Protein AF-A0A840VDU9-F1 (afdb_monomer_lite)

Radius of gyration: 16.5 Å; chains: 1; bounding box: 48×46×43 Å

Organism: NCBI:txid595692

InterPro domains:
  IPR026881 WYL domain [PF13280] (23-91)

Structure (mmCIF, N/CA/C/O backbone):
data_AF-A0A840VDU9-F1
#
_entry.id   AF-A0A840VDU9-F1
#
loop_
_atom_site.group_PDB
_atom_site.id
_atom_site.type_symbol
_atom_site.label_atom_id
_atom_site.label_alt_id
_atom_site.label_comp_id
_atom_site.label_asym_id
_atom_site.label_entity_id
_atom_site.label_seq_id
_atom_site.pdbx_PDB_ins_code
_atom_site.Cartn_x
_atom_site.Cartn_y
_atom_site.Cartn_z
_atom_site.occupancy
_atom_site.B_iso_or_equiv
_atom_site.auth_seq_id
_atom_site.auth_comp_id
_atom_site.auth_asym_id
_atom_site.auth_atom_id
_atom_site.pdbx_PDB_model_num
ATOM 1 N N . MET A 1 1 ? 26.968 -34.624 -11.683 1.00 42.50 1 MET A N 1
ATOM 2 C CA . MET A 1 1 ? 26.858 -33.153 -11.774 1.00 42.50 1 MET A CA 1
ATOM 3 C C . MET A 1 1 ? 25.886 -32.702 -10.688 1.00 42.50 1 MET A C 1
ATOM 5 O O . MET A 1 1 ? 24.718 -33.051 -10.822 1.00 42.50 1 MET A O 1
ATOM 9 N N . PRO A 1 2 ? 26.305 -32.064 -9.579 1.00 49.97 2 PRO A N 1
ATOM 10 C CA . PRO A 1 2 ? 25.343 -31.579 -8.597 1.00 49.97 2 PRO A CA 1
ATOM 11 C C . PRO A 1 2 ? 24.704 -30.285 -9.114 1.00 49.97 2 PRO A C 1
ATOM 13 O O . PRO A 1 2 ? 25.400 -29.353 -9.511 1.00 49.97 2 PRO A O 1
ATOM 16 N N . ILE A 1 3 ? 23.374 -30.246 -9.132 1.00 47.47 3 ILE A N 1
ATOM 17 C CA . ILE A 1 3 ? 22.593 -29.042 -9.420 1.00 47.47 3 ILE A CA 1
ATOM 18 C C . ILE A 1 3 ? 22.706 -28.153 -8.180 1.00 47.47 3 ILE A C 1
ATOM 20 O O . ILE A 1 3 ? 22.119 -28.454 -7.141 1.00 47.47 3 ILE A O 1
ATOM 24 N N . GLN A 1 4 ? 23.498 -27.085 -8.265 1.00 46.03 4 GLN A N 1
ATOM 25 C CA . GLN A 1 4 ? 23.501 -26.032 -7.253 1.00 46.03 4 GLN A CA 1
ATOM 26 C C . GLN A 1 4 ? 22.177 -25.272 -7.355 1.00 46.03 4 GLN A C 1
ATOM 28 O O . GLN A 1 4 ? 22.012 -24.373 -8.174 1.00 46.03 4 GLN A O 1
ATOM 33 N N . SER A 1 5 ? 21.205 -25.672 -6.539 1.00 50.97 5 SER 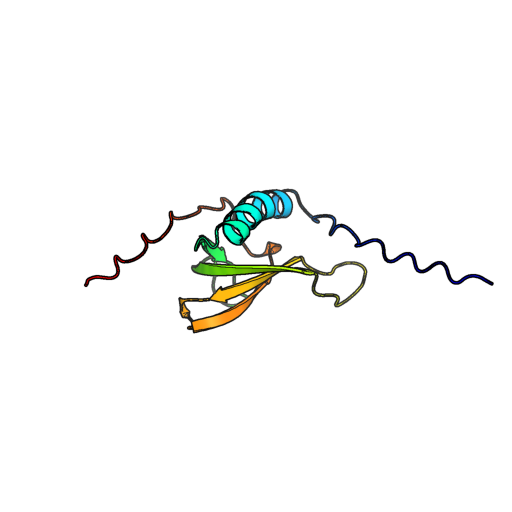A N 1
ATOM 34 C CA . SER A 1 5 ? 19.985 -24.902 -6.322 1.00 50.97 5 SER A CA 1
ATOM 35 C C . SER A 1 5 ? 20.310 -23.737 -5.391 1.00 50.97 5 SER A C 1
ATOM 37 O O . SER A 1 5 ? 20.152 -23.842 -4.176 1.00 50.97 5 SER A O 1
ATOM 39 N N . ILE A 1 6 ? 20.786 -22.633 -5.961 1.00 49.22 6 ILE A N 1
ATOM 40 C CA . ILE A 1 6 ? 20.925 -21.361 -5.250 1.00 49.22 6 ILE A CA 1
ATOM 41 C C . ILE A 1 6 ? 19.584 -20.635 -5.385 1.00 49.22 6 ILE A C 1
ATOM 43 O O . ILE A 1 6 ? 19.382 -19.820 -6.278 1.00 49.22 6 ILE A O 1
ATOM 47 N N . TRP A 1 7 ? 18.624 -20.981 -4.527 1.00 46.69 7 TRP A N 1
ATOM 48 C CA . TRP A 1 7 ? 17.526 -20.066 -4.217 1.00 46.69 7 TRP A CA 1
ATOM 49 C C . TRP A 1 7 ? 18.029 -19.144 -3.109 1.00 46.69 7 TRP A C 1
ATOM 51 O O . TRP A 1 7 ? 17.758 -19.355 -1.929 1.00 46.69 7 TRP A O 1
ATOM 61 N N . GLU A 1 8 ? 18.819 -18.143 -3.486 1.00 42.28 8 GLU A N 1
ATOM 62 C CA . GLU A 1 8 ? 18.961 -16.968 -2.637 1.00 42.28 8 GLU A CA 1
ATOM 63 C C . GLU A 1 8 ? 17.659 -16.172 -2.777 1.00 42.28 8 GLU A C 1
ATOM 65 O O . GLU A 1 8 ? 17.253 -15.870 -3.903 1.00 42.28 8 GLU A O 1
ATOM 70 N N . PRO A 1 9 ? 16.944 -15.861 -1.680 1.00 43.47 9 PRO A N 1
ATOM 71 C CA . PRO A 1 9 ? 15.864 -14.897 -1.754 1.00 43.47 9 PRO A CA 1
ATOM 72 C C . PRO A 1 9 ? 16.515 -13.580 -2.161 1.00 43.47 9 PRO A C 1
ATOM 74 O O . PRO A 1 9 ? 17.195 -12.950 -1.354 1.00 43.47 9 PRO A O 1
ATOM 77 N N . GLU A 1 10 ? 16.364 -13.213 -3.431 1.00 49.53 10 GLU A N 1
ATOM 78 C CA . GLU A 1 10 ? 16.841 -11.951 -3.971 1.00 49.53 10 GLU A CA 1
ATOM 79 C C . GLU A 1 10 ? 16.216 -10.852 -3.107 1.00 49.53 10 GLU A C 1
ATOM 81 O O . GLU A 1 10 ? 15.017 -10.564 -3.195 1.00 49.53 10 GLU A O 1
ATOM 86 N N . VAL A 1 11 ? 17.002 -10.330 -2.158 1.00 49.72 11 VAL A N 1
ATOM 87 C CA . VAL A 1 11 ? 16.559 -9.287 -1.240 1.00 49.72 11 VAL A CA 1
ATOM 88 C C . VAL A 1 11 ? 16.233 -8.122 -2.140 1.00 49.72 11 VAL A C 1
ATOM 90 O O . VAL A 1 11 ? 17.126 -7.504 -2.706 1.00 49.72 11 VAL A O 1
ATOM 93 N N . ALA A 1 12 ? 14.936 -7.913 -2.336 1.00 51.66 12 ALA A N 1
ATOM 94 C CA . ALA A 1 12 ? 14.359 -6.962 -3.254 1.00 51.66 12 ALA A CA 1
ATOM 95 C C . ALA A 1 12 ? 15.068 -5.609 -3.114 1.00 51.66 12 ALA A C 1
ATOM 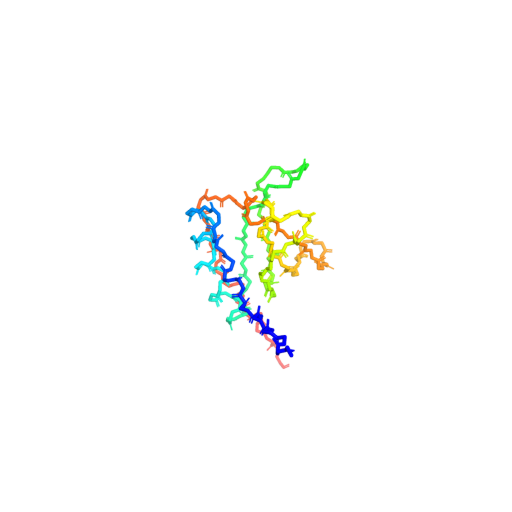97 O O . ALA A 1 12 ? 14.6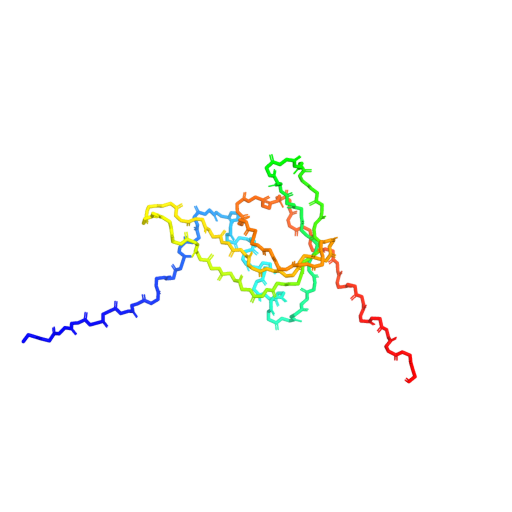23 -4.802 -2.308 1.00 51.66 12 ALA A O 1
ATOM 98 N N . ASN A 1 13 ? 16.097 -5.338 -3.925 1.00 53.97 13 ASN A N 1
ATOM 99 C CA . ASN A 1 13 ? 16.906 -4.128 -3.822 1.00 53.97 13 ASN A CA 1
ATOM 100 C C . ASN A 1 13 ? 15.999 -2.914 -4.087 1.00 53.97 13 ASN A C 1
ATOM 102 O O . ASN A 1 13 ? 15.512 -2.766 -5.216 1.00 53.97 13 ASN A O 1
ATOM 106 N N . PRO A 1 14 ? 15.614 -2.135 -3.063 1.00 56.12 14 PRO A N 1
ATOM 107 C CA . PRO A 1 14 ? 14.635 -1.070 -3.236 1.00 56.12 14 PRO A CA 1
ATOM 108 C C . PRO A 1 14 ? 15.200 -0.060 -4.237 1.00 56.12 14 PRO A C 1
ATOM 110 O O . PRO A 1 14 ? 16.321 0.420 -4.087 1.00 56.12 14 PRO A O 1
ATOM 113 N N . ALA A 1 15 ? 14.450 0.203 -5.305 1.00 64.56 15 ALA A N 1
ATOM 114 C CA . ALA A 1 15 ? 14.960 0.874 -6.496 1.00 64.56 15 ALA A CA 1
ATOM 115 C C . ALA A 1 15 ? 15.144 2.388 -6.289 1.00 64.56 15 ALA A C 1
ATOM 117 O O . ALA A 1 15 ? 15.785 3.043 -7.108 1.00 64.56 15 ALA A O 1
ATO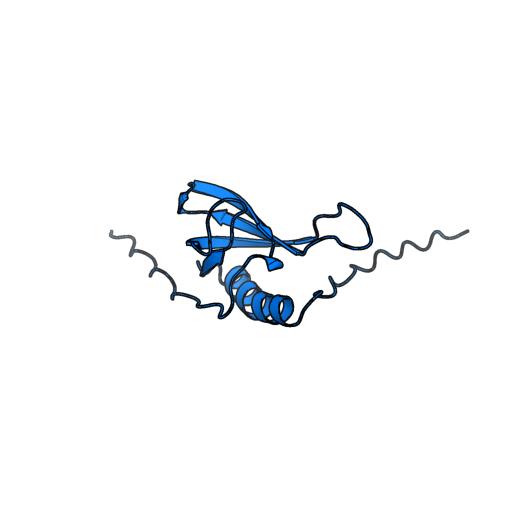M 118 N N . SER A 1 16 ? 14.609 2.961 -5.201 1.00 73.38 16 SER A N 1
ATOM 119 C CA . SER A 1 16 ? 14.804 4.374 -4.858 1.00 73.38 16 SER A CA 1
ATOM 120 C C . SER A 1 16 ? 14.812 4.647 -3.341 1.00 73.38 16 SER A C 1
ATOM 122 O O . SER A 1 16 ? 14.177 3.915 -2.576 1.00 73.38 16 SER A O 1
ATOM 124 N N . PRO A 1 17 ? 15.455 5.740 -2.875 1.00 77.31 17 PRO A N 1
ATOM 125 C CA . PRO A 1 17 ? 15.403 6.175 -1.472 1.00 77.31 17 PRO A CA 1
ATOM 126 C C . PRO A 1 17 ? 13.978 6.372 -0.933 1.00 77.31 17 PRO A C 1
ATOM 128 O O . PRO A 1 17 ? 13.705 6.105 0.236 1.00 77.31 17 PRO A O 1
ATOM 131 N N . THR A 1 18 ? 13.050 6.797 -1.792 1.00 75.44 18 THR A N 1
ATOM 132 C CA . THR A 1 18 ? 11.632 6.971 -1.455 1.00 75.44 18 THR A CA 1
ATOM 133 C C . THR A 1 18 ? 10.946 5.634 -1.174 1.00 75.44 18 THR A C 1
ATOM 135 O O . THR A 1 18 ? 10.170 5.531 -0.224 1.00 75.44 18 THR A O 1
ATOM 138 N N . GLU A 1 19 ? 11.269 4.588 -1.941 1.00 78.12 19 GLU A N 1
ATOM 139 C CA . GLU A 1 19 ? 10.780 3.229 -1.675 1.00 78.12 19 GLU A CA 1
ATOM 140 C C . GLU A 1 19 ? 11.327 2.681 -0.352 1.00 78.12 19 GLU A C 1
ATOM 142 O O . GLU A 1 19 ? 10.570 2.088 0.415 1.00 78.12 19 GLU A O 1
ATOM 147 N N . ILE A 1 20 ? 12.608 2.927 -0.048 1.00 80.88 20 ILE A N 1
ATOM 148 C CA . ILE A 1 20 ? 13.226 2.536 1.232 1.00 80.88 20 ILE A CA 1
ATOM 149 C C . ILE A 1 20 ? 12.476 3.166 2.406 1.00 80.88 20 ILE A C 1
ATOM 151 O O . ILE A 1 20 ? 12.082 2.472 3.342 1.00 80.88 20 ILE A O 1
ATOM 155 N N . GLN A 1 21 ? 12.252 4.479 2.354 1.00 81.06 21 GLN A N 1
ATOM 156 C CA . GLN A 1 21 ? 11.527 5.195 3.405 1.00 81.06 21 GLN A CA 1
ATOM 157 C C . GLN A 1 21 ? 10.103 4.660 3.572 1.00 81.06 21 GLN A C 1
ATOM 159 O O . GLN A 1 21 ? 9.663 4.427 4.696 1.00 81.06 21 GLN A O 1
ATOM 164 N N . LEU A 1 22 ? 9.397 4.404 2.469 1.00 82.56 22 LEU A N 1
ATOM 165 C CA . LEU A 1 22 ? 8.059 3.826 2.528 1.00 82.56 22 LEU A CA 1
ATOM 166 C C . LEU A 1 22 ? 8.071 2.439 3.183 1.00 82.56 22 LEU A C 1
ATOM 168 O O . LEU A 1 22 ? 7.225 2.161 4.029 1.00 82.56 22 LEU A O 1
ATOM 172 N N . LEU A 1 23 ? 9.046 1.586 2.862 1.00 84.38 23 LEU A N 1
ATOM 173 C CA . LEU A 1 23 ? 9.203 0.280 3.507 1.00 84.38 23 LEU A CA 1
ATOM 174 C C . LEU A 1 23 ? 9.411 0.395 5.020 1.00 84.38 23 LEU A C 1
ATOM 176 O O . LEU A 1 23 ? 8.798 -0.371 5.766 1.00 84.38 23 LEU A O 1
ATOM 180 N N . TYR A 1 24 ? 10.192 1.374 5.486 1.00 83.44 24 TYR A N 1
ATOM 181 C CA . TYR A 1 24 ? 10.352 1.641 6.920 1.00 83.44 24 TYR A CA 1
ATOM 182 C C . TYR A 1 24 ? 9.035 2.017 7.613 1.00 83.44 24 TYR A C 1
ATOM 184 O O . TYR A 1 24 ? 8.854 1.674 8.779 1.00 83.44 24 TYR A O 1
ATOM 192 N N . HIS A 1 25 ? 8.096 2.658 6.913 1.00 79.69 25 HIS A N 1
ATOM 193 C CA . HIS A 1 25 ? 6.755 2.921 7.446 1.00 79.69 25 HIS A CA 1
ATOM 194 C C . HIS A 1 25 ? 5.830 1.697 7.355 1.00 79.69 25 HIS A C 1
ATOM 196 O O . HIS A 1 25 ? 5.044 1.444 8.269 1.00 79.69 25 HIS A O 1
ATOM 202 N N . LEU A 1 26 ? 5.921 0.923 6.270 1.00 82.44 26 LEU A N 1
ATOM 203 C CA . LEU A 1 26 ? 5.030 -0.206 6.004 1.00 82.44 26 LEU A CA 1
ATOM 204 C C . LEU A 1 26 ? 5.338 -1.433 6.865 1.00 82.44 26 LEU A C 1
ATOM 206 O O . LEU A 1 26 ? 4.411 -2.062 7.369 1.00 82.44 26 LEU A O 1
ATOM 210 N N . LEU A 1 27 ? 6.610 -1.802 7.038 1.00 82.00 27 LEU A N 1
ATOM 211 C CA . LEU A 1 27 ? 6.981 -3.053 7.712 1.00 82.00 27 LEU A CA 1
ATOM 212 C C . LEU A 1 27 ? 6.524 -3.108 9.184 1.00 82.00 27 LEU A C 1
ATOM 214 O O . LEU A 1 27 ? 5.933 -4.123 9.570 1.00 82.00 27 LEU A O 1
ATOM 218 N N . PRO A 1 28 ? 6.702 -2.053 10.007 1.00 81.12 28 PRO A N 1
ATOM 219 C CA . PRO A 1 28 ? 6.156 -2.031 11.362 1.00 81.12 28 PRO A CA 1
ATOM 220 C C . PRO A 1 28 ? 4.626 -2.071 11.366 1.00 81.12 28 PRO A C 1
ATOM 222 O O . PRO A 1 28 ? 4.042 -2.808 12.156 1.00 81.12 28 PRO A O 1
ATOM 225 N N . ALA A 1 29 ? 3.979 -1.342 10.451 1.00 77.12 29 ALA A N 1
ATOM 226 C CA . ALA A 1 29 ? 2.523 -1.304 10.352 1.00 77.12 29 ALA A CA 1
ATOM 227 C C . ALA A 1 29 ? 1.924 -2.664 9.972 1.00 77.12 29 ALA A C 1
ATOM 229 O O . ALA A 1 29 ? 0.918 -3.066 10.548 1.00 77.12 29 ALA A O 1
ATOM 230 N N . ILE A 1 30 ? 2.568 -3.403 9.063 1.00 77.75 30 ILE A N 1
ATOM 231 C CA . ILE A 1 30 ? 2.201 -4.785 8.722 1.00 77.75 30 ILE A CA 1
ATOM 232 C C . ILE A 1 30 ? 2.349 -5.679 9.955 1.00 77.75 30 ILE A C 1
ATOM 234 O O . ILE A 1 30 ? 1.416 -6.397 10.310 1.00 77.75 30 ILE A O 1
ATOM 238 N N . ARG A 1 31 ? 3.497 -5.606 10.643 1.00 77.81 31 ARG A N 1
ATOM 239 C CA . ARG A 1 31 ? 3.769 -6.415 11.841 1.00 77.81 31 ARG A CA 1
ATOM 240 C C . ARG A 1 31 ? 2.757 -6.157 12.961 1.00 77.81 31 ARG A C 1
ATOM 242 O O . ARG A 1 31 ? 2.398 -7.085 13.676 1.00 77.81 31 ARG A O 1
ATOM 249 N N . GLN A 1 32 ? 2.329 -4.910 13.122 1.00 79.38 32 GLN A N 1
ATOM 250 C CA . GLN A 1 32 ? 1.393 -4.479 14.162 1.00 79.38 32 GLN A CA 1
ATOM 251 C C . GLN A 1 32 ? -0.073 -4.495 13.698 1.00 79.38 32 GLN A C 1
ATOM 253 O O . GLN A 1 32 ? -0.948 -4.122 14.471 1.00 79.38 32 GLN A O 1
ATOM 258 N N . GLN A 1 33 ? -0.347 -4.911 12.454 1.00 75.06 33 GLN A N 1
ATOM 259 C CA . GLN A 1 33 ? -1.678 -4.887 11.832 1.00 75.06 33 GLN A CA 1
ATOM 260 C C . GLN A 1 33 ? -2.373 -3.514 11.907 1.00 75.06 33 GLN A C 1
ATOM 262 O O . GLN A 1 33 ? -3.592 -3.414 12.039 1.00 75.06 33 GLN A O 1
ATOM 267 N N . ILE A 1 34 ? -1.595 -2.437 11.795 1.00 77.69 34 ILE A N 1
ATOM 268 C CA . ILE A 1 34 ? -2.095 -1.064 11.855 1.00 77.69 34 ILE A CA 1
ATOM 269 C C . ILE A 1 34 ? -2.652 -0.648 10.492 1.00 77.69 34 ILE A C 1
ATOM 271 O O . ILE A 1 34 ? -2.065 -0.894 9.431 1.00 77.69 34 ILE A O 1
ATOM 275 N N . HIS A 1 35 ? -3.795 0.032 10.525 1.00 79.50 35 HIS A N 1
ATOM 276 C CA . HIS A 1 35 ? -4.352 0.700 9.356 1.00 79.50 35 HIS A CA 1
ATOM 277 C C . HIS A 1 35 ? -3.526 1.948 9.046 1.00 79.50 35 HIS A C 1
ATOM 279 O O . HIS A 1 35 ? -3.352 2.795 9.918 1.00 79.50 35 HIS A O 1
ATOM 285 N N . LEU A 1 36 ? -3.052 2.088 7.807 1.00 78.38 36 LEU A N 1
ATOM 286 C CA . LEU A 1 36 ? -2.431 3.339 7.362 1.00 78.38 36 LEU A CA 1
ATOM 287 C C . LEU A 1 36 ? -3.336 4.011 6.348 1.00 78.38 36 LEU A C 1
ATOM 289 O O . LEU A 1 36 ? -3.913 3.356 5.480 1.00 78.38 36 LEU A O 1
ATOM 293 N N . THR A 1 37 ? -3.401 5.331 6.429 1.00 83.56 37 THR A N 1
ATOM 294 C CA . THR A 1 37 ? -3.966 6.146 5.363 1.00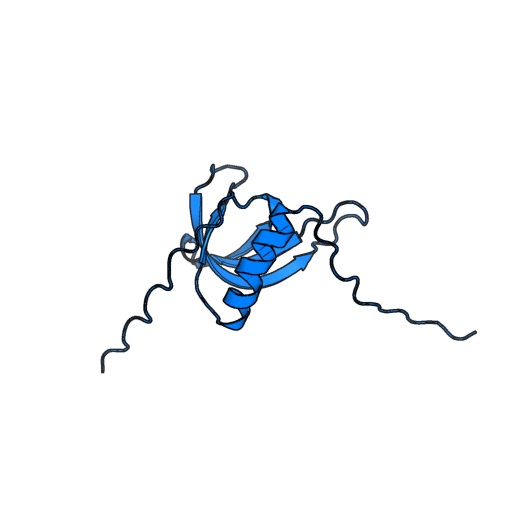 83.56 37 THR A CA 1
ATOM 295 C C . THR A 1 37 ? -2.818 6.761 4.582 1.00 83.56 37 THR A C 1
ATOM 297 O O . THR A 1 37 ? -2.082 7.583 5.111 1.00 83.56 37 THR A O 1
ATOM 300 N N . LEU A 1 38 ? -2.648 6.341 3.330 1.00 84.06 38 LEU A N 1
ATOM 301 C CA . LEU A 1 38 ? -1.563 6.787 2.457 1.00 84.06 38 LEU A CA 1
ATOM 302 C C . LEU A 1 38 ? -2.140 7.457 1.212 1.00 84.06 38 LEU A C 1
ATOM 304 O O . LEU A 1 38 ? -3.131 6.989 0.653 1.00 84.06 38 LEU A O 1
ATOM 308 N N . ARG A 1 39 ? -1.517 8.541 0.745 1.00 86.44 39 ARG A N 1
ATOM 309 C CA . ARG A 1 39 ? -1.911 9.191 -0.513 1.00 86.44 39 ARG A CA 1
ATOM 310 C C . ARG A 1 39 ? -1.355 8.419 -1.698 1.00 86.44 39 ARG A C 1
ATOM 312 O O . ARG A 1 39 ? -0.152 8.179 -1.763 1.00 86.44 39 ARG A O 1
ATOM 319 N N . TYR A 1 40 ? -2.229 8.029 -2.622 1.00 87.38 40 TYR A N 1
ATOM 320 C CA . TYR A 1 40 ? -1.860 7.202 -3.768 1.00 87.38 40 TYR A CA 1
ATOM 321 C C . TYR A 1 40 ? -2.332 7.822 -5.080 1.00 87.38 40 TYR A C 1
ATOM 323 O O . TYR A 1 40 ? -3.521 8.100 -5.261 1.00 87.38 40 TYR A O 1
ATOM 331 N N . HIS A 1 41 ? -1.410 7.960 -6.030 1.00 85.12 41 HIS A N 1
ATOM 332 C CA . HIS A 1 41 ? -1.698 8.429 -7.381 1.00 85.12 41 HIS A CA 1
ATOM 333 C C . HIS A 1 41 ? -2.188 7.267 -8.258 1.00 85.12 41 HIS A C 1
ATOM 335 O O . HIS A 1 41 ? -1.423 6.416 -8.722 1.00 85.12 41 HIS A O 1
ATOM 341 N N . GLY A 1 42 ? -3.504 7.211 -8.474 1.00 78.62 42 GLY A N 1
ATOM 342 C CA . GLY A 1 42 ? -4.110 6.291 -9.432 1.00 78.62 42 GLY A CA 1
ATOM 343 C C . GLY A 1 42 ? -3.838 6.719 -10.874 1.00 78.62 42 GLY A C 1
ATOM 344 O O . GLY A 1 42 ? -3.467 7.855 -11.135 1.00 78.62 42 GLY A O 1
ATOM 345 N N . GLY A 1 43 ? -4.080 5.817 -11.833 1.00 71.69 43 GLY A N 1
ATOM 346 C CA . GLY A 1 43 ? -4.012 6.173 -13.259 1.00 71.69 43 GLY A CA 1
ATOM 347 C C . GLY A 1 43 ? -5.065 7.205 -13.688 1.00 71.69 43 GLY A C 1
ATOM 348 O O . GLY A 1 43 ? -4.916 7.818 -14.733 1.00 71.69 43 GLY A O 1
ATOM 349 N N . SER A 1 44 ? -6.110 7.396 -12.878 1.00 65.69 44 SER A N 1
ATOM 350 C CA . SER A 1 44 ? -7.251 8.268 -13.168 1.00 65.69 44 SER A CA 1
ATOM 351 C C . SER A 1 44 ? -7.641 9.203 -12.016 1.00 65.69 44 SER A C 1
ATOM 353 O O . SER A 1 44 ? -8.549 10.005 -12.192 1.00 65.69 44 SER A O 1
ATOM 355 N N . THR A 1 45 ? -6.996 9.112 -10.843 1.00 60.16 45 THR A N 1
ATOM 356 C CA . THR A 1 45 ? -7.252 10.024 -9.713 1.00 60.16 45 THR A CA 1
ATOM 357 C C . THR A 1 45 ? -5.944 10.491 -9.061 1.00 60.16 45 THR A C 1
ATOM 359 O O . THR A 1 45 ? -5.122 9.654 -8.664 1.00 60.16 45 THR A O 1
ATOM 362 N N . PRO A 1 46 ? -5.707 11.813 -8.955 1.00 67.56 46 PRO A N 1
ATOM 363 C CA . PRO A 1 46 ? -4.488 12.341 -8.360 1.00 67.56 46 PRO A CA 1
ATOM 364 C C . PRO A 1 46 ? -4.540 12.285 -6.826 1.00 67.56 46 PRO A C 1
ATOM 366 O O . PRO A 1 46 ? -5.398 12.900 -6.205 1.00 67.56 46 PRO A O 1
ATOM 369 N N . GLY A 1 47 ? -3.578 11.584 -6.216 1.00 69.75 47 GLY A N 1
ATOM 370 C CA . GLY A 1 47 ? -3.154 11.794 -4.823 1.00 69.75 47 GLY A CA 1
ATOM 371 C C . GLY A 1 47 ? -4.207 11.587 -3.729 1.00 69.75 47 GLY A C 1
ATOM 372 O O . GLY A 1 47 ? -4.056 12.143 -2.641 1.00 69.75 47 GLY A O 1
ATOM 373 N N . GLU A 1 48 ? -5.264 10.817 -3.985 1.00 78.88 48 GLU A N 1
ATOM 374 C CA . GLU A 1 48 ? -6.329 10.599 -3.003 1.00 78.88 48 GLU A CA 1
ATOM 375 C C . GLU A 1 48 ? -5.821 9.783 -1.801 1.00 78.88 48 GLU A C 1
ATOM 377 O O . GLU A 1 48 ? -5.080 8.806 -1.989 1.00 78.88 48 GLU A O 1
ATOM 382 N N . PRO A 1 49 ? -6.213 10.142 -0.562 1.00 83.06 49 PRO A N 1
ATOM 383 C CA . PRO A 1 49 ? -5.914 9.339 0.614 1.00 83.06 49 PRO A CA 1
ATOM 384 C C . PRO A 1 49 ? -6.631 7.988 0.524 1.00 83.06 49 PRO A C 1
ATOM 386 O O . PRO A 1 49 ? -7.822 7.909 0.224 1.00 83.06 49 PRO A O 1
ATOM 389 N N . ARG A 1 50 ? -5.901 6.907 0.797 1.00 85.38 50 ARG A N 1
ATOM 390 C CA . ARG A 1 50 ? -6.413 5.537 0.810 1.00 85.38 50 ARG A CA 1
ATOM 391 C C . ARG A 1 50 ? -6.122 4.909 2.155 1.00 85.38 50 ARG A C 1
ATOM 393 O O . ARG A 1 50 ? -4.961 4.780 2.527 1.00 85.38 50 ARG A O 1
ATOM 400 N N . THR A 1 51 ? -7.173 4.495 2.852 1.00 86.81 51 THR A N 1
ATOM 401 C CA . THR A 1 51 ? -7.054 3.707 4.079 1.00 86.81 51 THR A CA 1
ATOM 402 C C . THR A 1 51 ? -6.872 2.243 3.712 1.00 86.81 51 THR A C 1
ATOM 404 O O . THR A 1 51 ? -7.702 1.657 3.005 1.00 86.81 51 THR A O 1
ATOM 407 N N . LEU A 1 52 ? -5.765 1.670 4.173 1.00 85.56 52 LEU A N 1
ATOM 408 C CA . LEU A 1 52 ? -5.275 0.357 3.787 1.00 85.56 52 LEU A CA 1
ATOM 409 C C . LEU A 1 52 ? -4.958 -0.478 5.032 1.00 85.56 52 LEU A C 1
ATOM 411 O O . LEU A 1 52 ? -4.293 0.000 5.954 1.00 85.56 52 LEU A O 1
ATOM 415 N N . THR A 1 53 ? -5.377 -1.744 5.021 1.00 84.06 53 THR A N 1
ATOM 416 C CA . THR A 1 53 ? -4.834 -2.769 5.928 1.00 84.06 53 THR A CA 1
ATOM 417 C C . THR A 1 53 ? -3.831 -3.600 5.144 1.00 84.06 53 THR A C 1
ATOM 419 O O . THR A 1 53 ? -4.186 -4.299 4.194 1.00 84.06 53 THR A O 1
ATOM 422 N N . HIS A 1 54 ? -2.561 -3.449 5.501 1.00 74.31 54 HIS A N 1
ATOM 423 C CA . HIS A 1 54 ? -1.417 -3.945 4.748 1.00 74.31 54 HIS A CA 1
ATOM 424 C C . HIS A 1 54 ? -1.219 -5.431 5.015 1.00 74.31 54 HIS A C 1
ATOM 426 O O . HIS A 1 54 ? -1.242 -5.853 6.168 1.00 74.31 54 HIS A O 1
ATOM 432 N N . SER A 1 55 ? -1.004 -6.216 3.963 1.00 74.94 55 SER A N 1
ATOM 433 C CA . SER A 1 55 ? -0.822 -7.663 4.100 1.00 74.94 55 SER A CA 1
ATOM 434 C C . SER A 1 55 ? 0.592 -8.085 3.734 1.00 74.94 55 SER A C 1
ATOM 436 O O . SER A 1 55 ? 1.254 -8.766 4.509 1.00 74.94 55 SER A O 1
ATOM 438 N N . MET A 1 56 ? 1.071 -7.682 2.557 1.00 83.56 56 MET A N 1
ATOM 439 C CA . MET A 1 56 ? 2.347 -8.163 2.032 1.00 83.56 56 MET A CA 1
ATOM 440 C C . MET A 1 56 ? 2.943 -7.177 1.035 1.00 83.56 56 MET A C 1
ATOM 442 O O . MET A 1 56 ? 2.220 -6.596 0.225 1.00 83.56 56 MET A O 1
ATOM 446 N N . VAL A 1 57 ? 4.268 -7.038 1.055 1.00 86.31 57 VAL A N 1
ATOM 447 C CA . VAL A 1 57 ? 5.031 -6.351 0.009 1.00 86.31 57 VAL A CA 1
ATOM 448 C C . VAL A 1 57 ? 5.735 -7.398 -0.852 1.00 86.31 57 VAL A C 1
ATOM 450 O O . VAL A 1 57 ? 6.348 -8.319 -0.321 1.00 86.31 57 VAL A O 1
ATOM 453 N N . PHE A 1 58 ? 5.630 -7.281 -2.174 1.00 84.62 58 PHE A N 1
ATOM 454 C CA . PHE A 1 58 ? 6.172 -8.243 -3.136 1.00 84.62 58 PHE A CA 1
ATOM 455 C C . PHE A 1 58 ? 6.561 -7.543 -4.442 1.00 84.62 58 PHE A C 1
ATOM 457 O O . PHE A 1 58 ? 6.056 -6.463 -4.745 1.00 84.62 58 PHE A O 1
ATOM 464 N N . ARG A 1 59 ? 7.431 -8.147 -5.257 1.00 83.62 59 ARG A N 1
ATOM 465 C CA . ARG A 1 59 ? 7.669 -7.679 -6.633 1.00 83.62 59 ARG A CA 1
ATOM 466 C C . ARG A 1 59 ? 6.759 -8.409 -7.599 1.00 83.62 59 ARG A C 1
ATOM 468 O O . ARG A 1 59 ? 6.660 -9.634 -7.561 1.00 83.62 59 ARG A O 1
ATOM 475 N N . LYS A 1 60 ? 6.125 -7.662 -8.501 1.00 80.19 60 LYS A N 1
ATOM 476 C CA . LYS A 1 60 ? 5.414 -8.265 -9.628 1.00 80.19 60 LYS A CA 1
ATOM 477 C C . LYS A 1 60 ? 6.430 -8.572 -10.726 1.00 80.19 60 LYS A C 1
ATOM 479 O O . LYS A 1 60 ? 6.816 -7.659 -11.446 1.00 80.19 60 LYS A O 1
ATOM 484 N N . LEU A 1 61 ? 6.847 -9.833 -10.836 1.00 73.38 61 LEU A N 1
ATOM 485 C CA . LEU A 1 61 ? 7.719 -10.310 -11.911 1.00 73.38 61 LEU A CA 1
ATOM 486 C C . LEU A 1 61 ? 6.974 -10.182 -13.245 1.00 73.38 61 LEU A C 1
ATOM 488 O O . LEU A 1 61 ? 6.019 -10.912 -13.500 1.00 73.38 61 LEU A O 1
ATOM 492 N N . HIS A 1 62 ? 7.358 -9.201 -14.056 1.00 62.75 62 HIS A N 1
ATOM 493 C CA . HIS A 1 62 ? 6.814 -9.018 -15.407 1.00 62.75 62 HIS A CA 1
ATOM 494 C C . HIS A 1 62 ? 7.928 -8.968 -16.458 1.00 62.75 62 HIS A C 1
ATOM 496 O O . HIS A 1 62 ? 7.710 -9.400 -17.583 1.00 62.75 62 HIS A O 1
ATOM 502 N N . ASP A 1 63 ? 9.107 -8.469 -16.072 1.00 54.03 63 ASP A N 1
ATOM 503 C CA . ASP A 1 63 ? 10.348 -8.503 -16.844 1.00 54.03 63 ASP A CA 1
ATOM 504 C C . ASP A 1 63 ? 11.530 -8.289 -15.875 1.00 54.03 63 ASP A C 1
ATOM 506 O O . ASP A 1 63 ? 11.408 -7.495 -14.928 1.00 54.03 63 ASP A O 1
ATOM 510 N N . GLN A 1 64 ? 12.642 -9.014 -16.046 1.00 55.69 64 GLN A N 1
ATOM 511 C CA . GLN A 1 64 ? 13.723 -9.105 -15.040 1.00 55.69 64 GLN A CA 1
ATOM 512 C C . GLN A 1 64 ? 14.406 -7.758 -14.732 1.00 55.69 64 GLN A C 1
ATOM 514 O O . GLN A 1 64 ? 14.986 -7.599 -13.664 1.00 55.69 64 GLN A O 1
ATOM 519 N N . ALA A 1 65 ? 14.287 -6.760 -15.612 1.00 57.88 65 ALA A N 1
ATOM 520 C CA . ALA A 1 65 ? 14.979 -5.482 -15.454 1.00 57.88 65 ALA A CA 1
ATOM 521 C C . ALA A 1 65 ? 14.208 -4.419 -14.639 1.00 57.88 65 ALA A C 1
ATOM 523 O O . ALA A 1 65 ? 14.835 -3.570 -14.009 1.00 57.88 65 ALA A O 1
ATOM 524 N N . HIS A 1 66 ? 12.865 -4.434 -14.620 1.00 63.06 66 HIS A N 1
ATOM 525 C CA . HIS A 1 66 ? 12.069 -3.298 -14.104 1.00 63.06 66 HIS A CA 1
ATOM 526 C C . HIS A 1 66 ? 10.763 -3.702 -13.400 1.00 63.06 66 HIS A C 1
ATOM 528 O O . HIS A 1 66 ? 9.715 -3.080 -13.576 1.00 63.06 66 HIS A O 1
ATOM 534 N N . SER A 1 67 ? 10.805 -4.754 -12.585 1.00 73.62 67 SER A N 1
ATOM 535 C CA . SER A 1 67 ? 9.631 -5.210 -11.831 1.00 73.62 67 SER A CA 1
ATOM 536 C C . SER A 1 67 ? 9.353 -4.300 -10.612 1.00 73.62 67 SER A C 1
ATOM 538 O O . SER A 1 67 ? 10.165 -4.286 -9.678 1.00 73.62 67 SER A O 1
ATOM 540 N N . PRO A 1 68 ? 8.229 -3.544 -10.577 1.00 80.94 68 PRO A N 1
ATOM 541 C CA . PRO A 1 68 ? 7.951 -2.594 -9.503 1.00 80.94 68 PRO A CA 1
ATOM 542 C C . PRO A 1 68 ? 7.604 -3.312 -8.200 1.00 80.94 68 PRO A C 1
ATOM 544 O O . PRO A 1 68 ? 6.938 -4.358 -8.187 1.00 80.94 68 PRO A O 1
ATOM 547 N N . LEU A 1 69 ? 8.006 -2.700 -7.088 1.00 85.44 69 LEU A N 1
ATOM 548 C CA . LEU A 1 69 ? 7.598 -3.151 -5.769 1.00 85.44 69 LEU A CA 1
ATOM 549 C C . LEU A 1 69 ? 6.116 -2.824 -5.557 1.00 85.44 69 LEU A C 1
ATOM 551 O O . LEU A 1 69 ? 5.643 -1.722 -5.848 1.00 85.44 69 LEU A O 1
ATOM 555 N N . CYS A 1 70 ? 5.371 -3.812 -5.083 1.00 87.25 70 CYS A N 1
ATOM 556 C CA . CYS A 1 70 ? 3.929 -3.766 -4.927 1.00 87.25 70 CYS A CA 1
ATOM 557 C C . CYS A 1 70 ? 3.529 -4.088 -3.487 1.00 87.25 70 CYS A C 1
ATOM 559 O O . CYS A 1 70 ? 4.129 -4.932 -2.831 1.00 87.25 70 CYS A O 1
ATOM 561 N N . LEU A 1 71 ? 2.465 -3.447 -3.023 1.00 88.69 71 LEU A N 1
ATOM 562 C CA . LEU A 1 71 ? 1.791 -3.714 -1.764 1.00 88.69 71 LEU A CA 1
ATOM 563 C C . LEU A 1 71 ? 0.450 -4.389 -2.060 1.00 88.69 71 LEU A C 1
ATOM 565 O O . LEU A 1 71 ? -0.378 -3.831 -2.784 1.00 88.69 71 LEU A O 1
ATOM 569 N N . LEU A 1 72 ? 0.215 -5.557 -1.470 1.00 89.50 72 LEU A N 1
ATOM 570 C CA . LEU A 1 72 ? -1.115 -6.142 -1.336 1.00 89.50 72 LEU A CA 1
ATOM 571 C C . LEU A 1 72 ? -1.749 -5.634 -0.040 1.00 89.50 72 LEU A C 1
ATOM 573 O O . LEU A 1 72 ? -1.179 -5.801 1.043 1.00 89.50 72 LEU A O 1
ATOM 577 N N . ALA A 1 73 ? -2.925 -5.025 -0.160 1.00 90.94 73 ALA A N 1
ATOM 578 C CA . ALA A 1 73 ? -3.670 -4.517 0.982 1.00 90.94 73 ALA A CA 1
ATOM 579 C C . ALA A 1 73 ? -5.184 -4.606 0.763 1.00 90.94 73 ALA A C 1
ATOM 581 O O . ALA A 1 73 ? -5.680 -4.545 -0.371 1.00 90.94 73 ALA A O 1
ATOM 582 N N . TRP A 1 74 ? -5.918 -4.676 1.872 1.00 90.62 74 TRP A N 1
ATOM 583 C CA . TRP A 1 74 ? -7.355 -4.436 1.890 1.00 90.62 74 TRP A CA 1
ATOM 584 C C . TRP A 1 74 ? -7.627 -2.939 1.739 1.00 90.62 74 TRP A C 1
ATOM 586 O O . TRP A 1 74 ? -7.167 -2.137 2.554 1.00 90.62 74 TRP A O 1
ATOM 596 N N . PHE A 1 75 ? -8.368 -2.555 0.699 1.00 90.62 75 PHE A N 1
ATOM 597 C CA . PHE A 1 75 ? -8.735 -1.166 0.444 1.00 90.62 75 PHE A CA 1
ATOM 598 C C . PHE A 1 75 ? -10.138 -0.870 0.972 1.00 90.62 75 PHE A C 1
ATOM 600 O O . PHE A 1 75 ? -11.133 -1.224 0.335 1.00 90.62 75 PHE A O 1
ATOM 607 N N . HIS A 1 76 ? -10.214 -0.164 2.101 1.00 87.19 76 HIS A N 1
ATOM 608 C CA . HIS A 1 76 ? -11.466 0.081 2.827 1.00 87.19 76 HIS A CA 1
ATOM 609 C C . HIS A 1 76 ? -12.518 0.839 2.009 1.00 87.19 76 HIS A C 1
ATOM 611 O O . HIS A 1 76 ? -13.694 0.500 2.062 1.00 87.19 76 HIS A O 1
ATOM 617 N N . THR A 1 77 ? -12.130 1.800 1.169 1.00 86.94 77 THR A N 1
ATOM 618 C CA . THR A 1 77 ? -13.102 2.544 0.341 1.00 86.94 77 THR A CA 1
ATOM 619 C C . THR A 1 77 ? -13.817 1.656 -0.678 1.00 86.94 77 THR A C 1
ATOM 621 O O . THR A 1 77 ? -14.972 1.897 -1.010 1.00 86.94 77 THR A O 1
ATOM 624 N N . ARG A 1 78 ? -13.136 0.634 -1.209 1.00 87.94 78 ARG A N 1
ATOM 625 C CA . ARG A 1 78 ? -13.697 -0.278 -2.223 1.00 87.94 78 ARG A CA 1
ATOM 626 C C . ARG A 1 78 ? -14.097 -1.635 -1.645 1.00 87.94 78 ARG A C 1
ATOM 628 O O . ARG A 1 78 ? -14.561 -2.464 -2.418 1.00 87.94 78 ARG A O 1
ATOM 635 N N . GLN A 1 79 ? -13.882 -1.857 -0.345 1.00 90.81 79 GLN A N 1
ATOM 636 C CA . GLN A 1 79 ? -14.137 -3.122 0.352 1.00 90.81 79 GLN A CA 1
ATOM 637 C C . GLN A 1 79 ? -13.572 -4.330 -0.420 1.00 90.81 79 GLN A C 1
ATOM 639 O O . GLN A 1 79 ? -14.267 -5.309 -0.682 1.00 90.81 79 GLN A O 1
ATOM 644 N N . ALA A 1 80 ? -12.316 -4.222 -0.871 1.00 91.69 80 ALA A N 1
ATOM 645 C CA . ALA A 1 80 ? -11.689 -5.243 -1.706 1.00 91.69 80 ALA A CA 1
ATOM 646 C C . ALA A 1 80 ? -10.165 -5.288 -1.555 1.00 91.69 80 ALA A C 1
ATOM 648 O O . ALA A 1 80 ? -9.513 -4.264 -1.334 1.00 91.69 80 ALA A O 1
ATOM 649 N N . ASN A 1 81 ? -9.588 -6.467 -1.803 1.00 91.25 81 ASN A N 1
ATOM 650 C CA . ASN A 1 81 ? -8.145 -6.628 -1.964 1.00 91.25 81 ASN A CA 1
ATOM 651 C C . ASN A 1 81 ? -7.661 -5.939 -3.247 1.00 91.25 81 ASN A C 1
ATOM 653 O O . ASN A 1 81 ? -8.233 -6.109 -4.337 1.00 91.25 81 ASN A O 1
ATOM 657 N N . ARG A 1 82 ? -6.600 -5.141 -3.114 1.00 90.25 82 ARG A N 1
ATOM 658 C CA . ARG A 1 82 ? -5.993 -4.395 -4.218 1.00 90.25 82 ARG A CA 1
ATOM 659 C C . ARG A 1 82 ? -4.474 -4.395 -4.109 1.00 90.25 82 ARG A C 1
ATOM 661 O O . ARG A 1 82 ? -3.903 -4.403 -3.022 1.00 90.25 82 ARG A O 1
ATOM 668 N N . THR A 1 83 ? -3.841 -4.362 -5.275 1.00 90.56 83 THR A N 1
ATOM 669 C CA . THR A 1 83 ? -2.397 -4.200 -5.413 1.00 90.56 83 THR A CA 1
ATOM 670 C C . THR A 1 83 ? -2.076 -2.743 -5.716 1.00 90.56 83 THR A C 1
ATOM 672 O O . THR A 1 83 ? -2.650 -2.153 -6.634 1.00 90.56 83 THR A O 1
ATOM 675 N N . PHE A 1 84 ? -1.140 -2.178 -4.963 1.00 88.19 84 PHE A N 1
ATOM 676 C CA . PHE A 1 84 ? -0.675 -0.801 -5.082 1.00 88.19 84 PHE A CA 1
ATOM 677 C C . PHE A 1 84 ? 0.804 -0.802 -5.427 1.00 88.19 84 PHE A C 1
ATOM 679 O O . PHE A 1 84 ? 1.574 -1.504 -4.781 1.00 88.19 84 PHE A O 1
ATOM 686 N N . ARG A 1 85 ? 1.221 -0.024 -6.424 1.00 88.12 85 ARG A N 1
ATOM 687 C CA . ARG A 1 85 ? 2.653 0.129 -6.699 1.00 88.12 85 ARG A CA 1
ATOM 688 C C . ARG A 1 85 ? 3.263 1.119 -5.710 1.00 88.12 85 ARG A C 1
ATOM 690 O O . ARG A 1 85 ? 2.668 2.170 -5.468 1.00 88.12 85 ARG A O 1
ATOM 697 N N . LEU A 1 86 ? 4.418 0.786 -5.141 1.00 86.81 86 LEU A N 1
ATOM 698 C CA . LEU A 1 86 ? 5.034 1.610 -4.099 1.00 86.81 86 LEU A CA 1
ATOM 699 C C . LEU A 1 86 ? 5.491 2.977 -4.628 1.00 86.81 86 LEU A C 1
ATOM 701 O O . LEU A 1 86 ? 5.334 3.982 -3.942 1.00 86.81 86 LEU A O 1
ATOM 705 N N . ASP A 1 87 ? 5.937 3.026 -5.881 1.00 85.00 87 ASP A N 1
ATOM 706 C CA . ASP A 1 87 ? 6.357 4.240 -6.592 1.00 85.00 87 ASP A CA 1
ATOM 707 C C . ASP A 1 87 ? 5.233 5.267 -6.826 1.00 85.00 87 ASP A C 1
ATOM 709 O O . ASP A 1 87 ? 5.493 6.396 -7.234 1.00 85.00 87 ASP A O 1
ATOM 713 N N . ARG A 1 88 ? 3.972 4.896 -6.570 1.00 86.69 88 ARG A N 1
ATOM 714 C CA . ARG A 1 88 ? 2.800 5.769 -6.744 1.00 86.69 88 ARG A CA 1
ATOM 715 C C . ARG A 1 88 ? 2.275 6.368 -5.443 1.00 86.69 88 ARG A C 1
ATOM 717 O O . ARG A 1 88 ? 1.284 7.103 -5.482 1.00 86.69 88 ARG A O 1
ATOM 724 N N . PHE A 1 89 ? 2.895 6.067 -4.305 1.00 87.31 89 PHE A N 1
ATOM 725 C CA . PHE A 1 89 ? 2.571 6.748 -3.055 1.00 87.31 89 PHE A CA 1
ATOM 726 C C . PHE A 1 89 ? 3.274 8.103 -2.973 1.00 87.31 89 PHE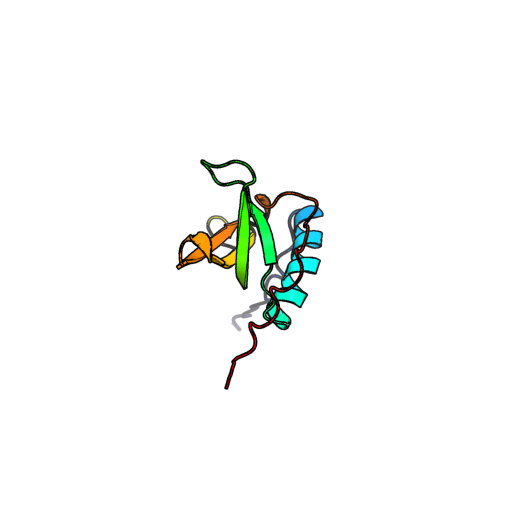 A C 1
ATOM 728 O O . PHE A 1 89 ? 4.446 8.234 -3.317 1.00 87.31 89 PHE A O 1
ATOM 735 N N . SER A 1 90 ? 2.551 9.118 -2.508 1.00 80.94 90 SER A N 1
ATOM 736 C CA . SER A 1 90 ? 3.084 10.474 -2.359 1.00 80.94 90 SER A CA 1
ATOM 737 C C . SER A 1 90 ? 3.920 10.599 -1.085 1.00 80.94 90 SER A C 1
ATOM 739 O O . SER A 1 90 ? 3.515 10.118 -0.027 1.00 80.94 90 SER A O 1
ATOM 741 N N . HIS A 1 91 ? 5.036 11.323 -1.166 1.00 70.62 91 HIS A N 1
ATOM 742 C CA . HIS A 1 91 ? 5.782 11.796 -0.000 1.00 70.62 91 HIS A CA 1
ATOM 743 C C . HIS A 1 91 ? 5.267 13.189 0.436 1.00 70.62 91 HIS A C 1
ATOM 745 O O . HIS A 1 91 ? 4.885 13.972 -0.439 1.00 70.62 91 HIS A O 1
ATOM 751 N N . PRO A 1 92 ? 5.260 13.543 1.739 1.00 69.56 92 PRO A N 1
ATOM 752 C CA . PRO A 1 92 ? 5.600 12.716 2.899 1.00 69.56 92 PRO A CA 1
ATOM 753 C C . PRO A 1 92 ? 4.534 11.661 3.216 1.00 69.56 92 PRO A C 1
ATOM 755 O O . PRO A 1 92 ? 3.334 11.887 3.051 1.00 69.56 92 PRO A O 1
ATOM 758 N N . PHE A 1 93 ? 4.985 10.507 3.712 1.00 69.44 93 PHE A N 1
ATOM 759 C CA . PHE A 1 93 ? 4.118 9.401 4.117 1.00 69.44 93 PHE A CA 1
ATOM 760 C C . PHE A 1 93 ? 3.486 9.720 5.473 1.00 69.44 93 PHE A C 1
ATOM 762 O O . PHE A 1 93 ? 3.977 9.329 6.528 1.00 69.44 93 PHE A O 1
ATOM 769 N N . ALA A 1 94 ? 2.414 10.508 5.453 1.00 60.69 94 ALA A N 1
ATOM 770 C CA . ALA A 1 94 ? 1.678 10.835 6.661 1.00 60.69 94 ALA A CA 1
ATOM 771 C C . ALA A 1 94 ? 0.864 9.616 7.109 1.00 60.69 94 ALA A C 1
ATOM 773 O O . ALA A 1 94 ? -0.211 9.351 6.577 1.00 60.69 94 ALA A O 1
ATOM 774 N N . THR A 1 95 ? 1.356 8.887 8.107 1.00 56.31 95 THR A N 1
ATOM 775 C CA . THR A 1 95 ? 0.533 7.923 8.833 1.00 56.31 95 THR A CA 1
ATOM 776 C C . THR A 1 95 ? -0.489 8.700 9.650 1.00 56.31 95 THR A C 1
ATOM 778 O O . THR A 1 95 ? -0.152 9.300 10.668 1.00 56.31 95 THR A O 1
ATOM 781 N N . THR A 1 96 ? -1.746 8.727 9.216 1.00 52.62 96 THR A N 1
ATOM 782 C CA . THR A 1 96 ? -2.823 9.116 10.132 1.00 52.62 96 THR A CA 1
ATOM 783 C C . THR A 1 96 ? -2.952 7.991 11.156 1.00 52.62 96 THR A C 1
ATOM 785 O O . THR A 1 96 ? -2.965 6.824 10.767 1.00 52.62 96 THR A O 1
ATOM 788 N N . ALA A 1 97 ? -2.921 8.350 12.443 1.00 47.53 97 ALA A N 1
ATOM 789 C CA . ALA A 1 97 ? -2.896 7.439 13.586 1.00 47.53 97 ALA A CA 1
ATOM 790 C C . ALA A 1 97 ? -3.958 6.323 13.479 1.00 47.53 97 ALA A C 1
ATOM 792 O O . ALA A 1 97 ? -4.942 6.496 12.751 1.00 47.53 97 ALA A O 1
ATOM 793 N N . PRO A 1 98 ? -3.784 5.192 14.194 1.00 44.47 98 PRO A N 1
ATOM 794 C CA . PRO A 1 98 ? -4.769 4.120 14.197 1.00 44.47 98 PRO A CA 1
ATOM 795 C C . PRO A 1 98 ? -6.152 4.714 14.471 1.00 44.47 98 PRO A C 1
ATOM 797 O O . PRO A 1 98 ? -6.320 5.452 15.440 1.00 44.47 98 PRO A O 1
ATOM 800 N N . LEU A 1 99 ? -7.136 4.401 13.622 1.00 48.38 99 LEU A N 1
ATOM 801 C CA . LEU A 1 99 ? -8.526 4.460 14.063 1.00 48.38 99 LEU A CA 1
ATOM 802 C C . LEU A 1 99 ? -8.562 3.592 15.317 1.00 48.38 99 LEU A C 1
ATOM 804 O O . LEU A 1 99 ? -8.254 2.401 15.220 1.00 48.38 99 LEU A O 1
ATOM 808 N N . GLU A 1 100 ? -8.806 4.207 16.478 1.00 40.69 100 GLU A N 1
ATOM 809 C CA . GLU A 1 100 ? -8.928 3.484 17.739 1.00 40.69 100 GLU A CA 1
ATOM 810 C C . GLU A 1 100 ? -9.776 2.230 17.505 1.00 40.69 100 GLU A C 1
ATOM 812 O O . GLU A 1 100 ? -10.755 2.295 16.746 1.00 40.69 100 GLU A O 1
ATOM 817 N N . PRO A 1 101 ? -9.414 1.081 18.104 1.00 43.47 101 PRO A N 1
ATOM 818 C CA . PRO A 1 101 ? -10.285 -0.075 18.066 1.00 43.47 101 PRO A CA 1
ATOM 819 C C . PRO A 1 101 ? -11.619 0.398 18.623 1.00 43.47 101 PRO A C 1
ATOM 821 O O . PRO A 1 101 ? -11.709 0.759 19.795 1.00 43.47 101 PRO A O 1
ATOM 824 N N . THR A 1 102 ? -12.631 0.479 17.758 1.00 45.38 102 THR A N 1
ATOM 825 C CA . THR A 1 102 ? -13.976 0.853 18.169 1.00 45.38 102 THR A CA 1
ATOM 826 C C . THR A 1 102 ? -14.324 -0.121 19.274 1.00 45.38 102 THR A C 1
ATOM 828 O O . THR A 1 102 ? -14.369 -1.330 19.029 1.00 45.38 102 THR A O 1
ATOM 831 N N . ALA A 1 103 ? -14.410 0.394 20.500 1.00 40.62 103 ALA A N 1
ATOM 832 C CA . ALA A 1 103 ? -14.658 -0.402 21.680 1.00 40.62 103 ALA A CA 1
ATOM 833 C C . ALA A 1 103 ? -15.828 -1.333 21.360 1.00 40.62 103 ALA A C 1
ATOM 835 O O . ALA A 1 103 ? -16.926 -0.860 21.054 1.00 40.62 103 ALA A O 1
ATOM 836 N N . ARG A 1 104 ? -15.579 -2.650 21.368 1.00 42.88 104 ARG A N 1
ATOM 837 C CA . ARG A 1 104 ? -16.670 -3.622 21.391 1.00 42.88 104 ARG A CA 1
ATOM 838 C C . ARG A 1 104 ? -17.438 -3.314 22.664 1.00 42.88 104 ARG A C 1
ATOM 840 O O . ARG A 1 104 ? -16.947 -3.542 23.765 1.00 42.88 104 ARG A O 1
ATOM 847 N N . THR A 1 105 ? -18.577 -2.668 22.490 1.00 46.12 105 THR A N 1
ATOM 848 C CA . THR A 1 105 ? -19.519 -2.391 23.555 1.00 46.12 105 THR A CA 1
ATOM 849 C C . THR A 1 105 ? -20.261 -3.695 23.829 1.00 46.12 105 THR A C 1
ATOM 851 O O . THR A 1 105 ? -20.856 -4.241 22.903 1.00 46.12 105 THR A O 1
ATOM 854 N N . ALA A 1 106 ? -20.200 -4.106 25.101 1.00 38.38 106 ALA A N 1
ATOM 855 C CA . ALA A 1 106 ? -20.953 -5.161 25.791 1.00 38.38 106 ALA A CA 1
ATOM 856 C C . ALA A 1 106 ? -20.631 -6.625 25.440 1.00 38.38 106 ALA A C 1
ATOM 858 O O . ALA A 1 106 ? -20.859 -7.061 24.291 1.00 38.38 106 ALA A O 1
#

Sequence (106 aa):
MPIQSIWEPEVANPASPTEIQLLYHLLPAIRQQIHLTLRYHGGSTPGEPRTLTHSMVFRKLHDQAHSPLCLLAWFHTRQANRTFRLDRFSHPFATTAPLEPTARTA

Secondary structure (DSSP, 8-state):
--------------SSHHHHHHHHHHHHHHHTT-EEEEEE--SSSSSEEEEEEEEEEEE--SSTT---EEEEEEEGGGTEEEEEEGGGBPSS---PPP--------

pLDDT: mean 71.71, std 16.21, range [38.38, 91.69]

Foldseek 3Di:
DDDPPPPDVPPPPQPDPLLVVVCVVQVVCQVVQFWFFFFFCDPPDHRDTWTWRWHDWDWDPPDPPDTFIWTWTQTPVVRDTDIGGSVGTDPPRDGDGGPPPPPPDD